Protein AF-A0A8X6KMU9-F1 (afdb_monomer_lite)

Sequence (80 aa):
MKRSAESLNVDDKLMTELFLQRLPSSVQTILAAVSDLTLDKAADIADRIFEVSPSPIETFSVSKEQSIESKLFREIEKLN

Structure (mmCIF, N/CA/C/O backbone):
data_AF-A0A8X6KMU9-F1
#
_entry.id   AF-A0A8X6KMU9-F1
#
loop_
_atom_site.group_PDB
_atom_site.id
_atom_site.type_symbol
_atom_site.label_atom_id
_atom_site.label_alt_id
_atom_site.label_comp_id
_atom_site.label_asym_id
_atom_site.label_entity_id
_atom_site.label_seq_id
_atom_site.pdbx_PDB_ins_code
_atom_site.Cartn_x
_atom_site.Cartn_y
_atom_site.Cartn_z
_atom_site.occupancy
_atom_site.B_iso_or_equiv
_atom_site.auth_seq_id
_atom_site.auth_comp_id
_atom_site.auth_asym_id
_atom_site.auth_atom_id
_atom_site.pdbx_PDB_model_num
ATOM 1 N N . MET A 1 1 ? -27.360 1.511 -17.146 1.00 47.88 1 MET A N 1
ATOM 2 C CA . MET A 1 1 ? -26.118 2.226 -16.778 1.00 47.88 1 MET A CA 1
ATOM 3 C C . MET A 1 1 ? -24.936 1.307 -17.034 1.00 47.88 1 MET A C 1
ATOM 5 O O . MET A 1 1 ? -24.675 0.427 -16.229 1.00 47.88 1 MET A O 1
ATOM 9 N N . LYS A 1 2 ? -24.278 1.450 -18.186 1.00 55.84 2 LYS A N 1
ATOM 10 C CA . LYS A 1 2 ? -23.025 0.755 -18.495 1.00 55.84 2 LYS A CA 1
ATOM 11 C C . LYS A 1 2 ? -21.922 1.777 -18.248 1.00 55.84 2 LYS A C 1
ATOM 13 O O . LYS A 1 2 ? -21.812 2.733 -19.003 1.00 55.84 2 LYS A O 1
ATOM 18 N N . ARG A 1 3 ? -21.221 1.662 -17.120 1.00 63.75 3 ARG A N 1
ATOM 19 C CA . ARG A 1 3 ? -20.022 2.462 -16.861 1.00 63.75 3 ARG A CA 1
ATOM 20 C C . ARG A 1 3 ? -18.928 1.826 -17.699 1.00 63.75 3 ARG A C 1
ATOM 22 O O . ARG A 1 3 ? -18.358 0.821 -17.289 1.00 63.75 3 ARG A O 1
ATOM 29 N N . SER A 1 4 ? -18.751 2.327 -18.915 1.00 56.94 4 SER A N 1
ATOM 30 C CA . SER A 1 4 ? -17.626 1.945 -19.749 1.00 56.94 4 SER A CA 1
ATOM 31 C C . SER A 1 4 ? -16.355 2.281 -18.976 1.00 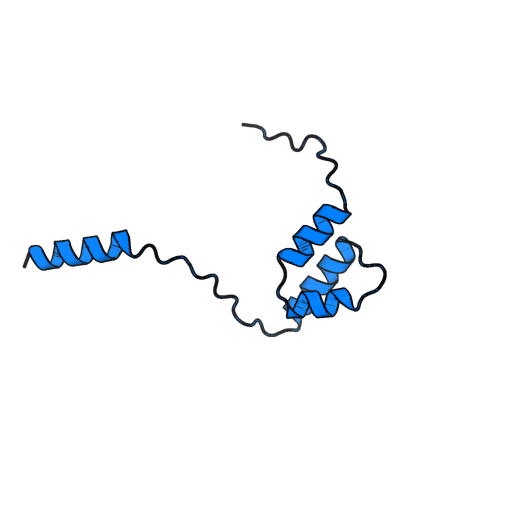56.94 4 SER A C 1
ATOM 33 O O . SER A 1 4 ? -16.006 3.448 -18.827 1.00 56.94 4 SER A O 1
ATOM 35 N N . ALA A 1 5 ? -15.660 1.264 -18.472 1.00 57.69 5 ALA A N 1
ATOM 36 C CA . ALA A 1 5 ? -14.227 1.342 -18.221 1.00 57.69 5 ALA A CA 1
ATOM 37 C C . ALA A 1 5 ? -13.510 1.367 -19.587 1.00 57.69 5 ALA A C 1
ATOM 39 O O . ALA A 1 5 ? -12.712 0.491 -19.906 1.00 57.69 5 ALA A O 1
ATOM 40 N N . GLU A 1 6 ? -13.888 2.321 -20.442 1.00 56.12 6 GLU A N 1
ATOM 41 C CA . GLU A 1 6 ? -13.230 2.612 -21.711 1.00 56.12 6 GLU A CA 1
ATOM 42 C C . GLU A 1 6 ? -11.863 3.185 -21.359 1.00 56.12 6 GLU A C 1
ATOM 44 O O . GLU A 1 6 ? -11.733 4.371 -21.079 1.00 56.12 6 GLU A O 1
ATOM 49 N N . SER A 1 7 ? -10.886 2.279 -21.251 1.00 60.59 7 SER A N 1
ATOM 50 C CA . SER A 1 7 ? -9.444 2.529 -21.203 1.00 60.59 7 SER A CA 1
ATOM 51 C C . SER A 1 7 ? -9.059 3.843 -20.519 1.00 60.59 7 SER A C 1
ATOM 53 O O . SER A 1 7 ? -8.440 4.712 -21.136 1.00 60.59 7 SER A O 1
ATOM 55 N N . LEU A 1 8 ? -9.423 4.004 -19.244 1.00 60.75 8 LEU A N 1
ATOM 56 C CA . LEU A 1 8 ? -8.763 5.006 -18.424 1.00 60.75 8 LEU A CA 1
ATOM 57 C C . LEU A 1 8 ? -7.331 4.492 -18.269 1.00 60.75 8 LEU A C 1
ATOM 59 O O . LEU A 1 8 ? -7.091 3.548 -17.521 1.00 60.75 8 LEU A O 1
ATOM 63 N N . ASN A 1 9 ? -6.417 5.024 -19.079 1.00 67.06 9 ASN A N 1
ATOM 64 C CA . ASN A 1 9 ? -4.991 4.758 -18.964 1.00 67.06 9 ASN A CA 1
ATOM 65 C C . ASN A 1 9 ? -4.538 5.463 -17.681 1.00 67.06 9 ASN A C 1
ATOM 67 O O . ASN A 1 9 ? -4.162 6.633 -17.694 1.00 67.06 9 ASN A O 1
ATOM 71 N N . VAL A 1 10 ? -4.791 4.810 -16.546 1.00 73.69 10 VAL A N 1
ATOM 72 C CA . VAL A 1 10 ? -4.395 5.314 -15.239 1.00 73.69 10 VAL A CA 1
ATOM 73 C C . VAL A 1 10 ? -2.895 5.119 -15.152 1.00 73.69 10 VAL A C 1
ATOM 75 O O . VAL A 1 10 ? -2.428 3.997 -15.312 1.00 73.69 10 VAL A O 1
ATOM 78 N N . ASP A 1 11 ? -2.163 6.201 -14.901 1.00 86.25 11 ASP A N 1
ATOM 79 C CA . ASP A 1 11 ? -0.721 6.130 -14.693 1.00 86.25 11 ASP A CA 1
ATOM 80 C C . ASP A 1 11 ? -0.384 5.075 -13.628 1.00 86.25 11 ASP A C 1
ATOM 82 O O . ASP A 1 11 ? -0.869 5.144 -12.494 1.00 86.25 11 ASP A O 1
ATOM 86 N N . ASP A 1 12 ? 0.507 4.140 -13.960 1.00 84.12 12 ASP A N 1
ATOM 87 C CA . ASP A 1 12 ? 0.956 3.082 -13.043 1.00 84.12 12 ASP A CA 1
ATOM 88 C C . ASP A 1 12 ? 1.536 3.662 -11.747 1.00 84.12 12 ASP A C 1
ATOM 90 O O . ASP A 1 12 ? 1.362 3.116 -10.652 1.00 84.12 12 ASP A O 1
ATOM 94 N N . LYS A 1 13 ? 2.173 4.835 -11.852 1.00 86.25 13 LYS A N 1
ATOM 95 C CA . LYS A 1 13 ? 2.657 5.584 -10.693 1.00 86.25 13 LYS A CA 1
ATOM 96 C C . LYS A 1 13 ? 1.508 6.011 -9.781 1.00 86.25 13 LYS A C 1
ATOM 98 O O . LYS A 1 13 ? 1.624 5.867 -8.570 1.00 86.25 13 LYS A O 1
ATOM 103 N N . LEU A 1 14 ? 0.406 6.516 -10.338 1.00 88.81 14 LEU A N 1
ATOM 104 C CA . LEU A 1 14 ? -0.761 6.916 -9.551 1.00 88.81 14 LEU A CA 1
ATOM 105 C C . LEU A 1 14 ? -1.392 5.706 -8.854 1.00 88.81 14 LEU A C 1
ATOM 107 O O . LEU A 1 14 ? -1.726 5.794 -7.675 1.00 88.81 14 LEU A O 1
ATOM 111 N N . MET A 1 15 ? -1.511 4.572 -9.548 1.00 89.25 15 MET A N 1
ATOM 112 C CA . MET A 1 15 ? -2.036 3.338 -8.953 1.00 89.25 15 MET A CA 1
ATOM 113 C C . MET A 1 15 ? -1.163 2.845 -7.801 1.00 89.25 15 MET A C 1
ATOM 115 O O . MET A 1 15 ? -1.683 2.463 -6.755 1.00 89.25 15 MET A O 1
ATOM 119 N N . THR A 1 16 ? 0.157 2.915 -7.965 1.00 88.19 16 THR A N 1
ATOM 120 C CA . THR A 1 16 ? 1.115 2.535 -6.920 1.00 88.19 16 THR A CA 1
ATOM 121 C C . THR A 1 16 ? 1.007 3.453 -5.704 1.00 88.19 16 THR A C 1
ATOM 123 O O . THR A 1 16 ? 0.920 2.966 -4.581 1.00 88.19 16 THR A O 1
ATOM 126 N N . GLU A 1 17 ? 0.926 4.771 -5.901 1.00 89.56 17 GLU A N 1
ATOM 127 C CA . GLU A 1 17 ? 0.750 5.731 -4.800 1.00 89.56 17 GLU A CA 1
ATOM 128 C C . GLU A 1 17 ? -0.565 5.497 -4.042 1.00 89.56 17 GLU A C 1
ATOM 130 O O . GLU A 1 17 ? -0.570 5.447 -2.813 1.00 89.56 17 GLU A O 1
ATOM 135 N N . LEU A 1 18 ? -1.678 5.295 -4.757 1.00 90.81 18 LEU A N 1
ATOM 136 C CA . LEU A 1 18 ? -2.977 5.002 -4.140 1.00 90.81 18 LEU A CA 1
ATOM 137 C C . LEU A 1 18 ? -2.963 3.678 -3.372 1.00 90.81 18 LEU A C 1
ATOM 139 O O . LEU A 1 18 ? -3.544 3.587 -2.288 1.00 90.81 18 LEU A O 1
ATOM 143 N N . PHE A 1 19 ? -2.292 2.666 -3.921 1.00 91.06 19 PHE A N 1
ATOM 144 C CA . PHE A 1 19 ? -2.108 1.378 -3.268 1.00 91.06 19 PHE A CA 1
ATOM 145 C C . PHE A 1 19 ? -1.329 1.534 -1.957 1.00 91.06 19 PHE A C 1
ATOM 147 O O . PHE A 1 19 ? -1.816 1.123 -0.904 1.00 91.06 19 PHE A O 1
ATOM 154 N N . LEU A 1 20 ? -0.179 2.215 -1.989 1.00 90.00 20 LEU A N 1
ATOM 155 C CA . LEU A 1 20 ? 0.629 2.482 -0.797 1.00 90.00 20 LEU A CA 1
ATOM 156 C C . LEU A 1 20 ? -0.143 3.298 0.246 1.00 90.00 20 LEU A C 1
ATOM 158 O O . LEU A 1 20 ? -0.107 2.955 1.425 1.00 90.00 20 LEU A O 1
ATOM 162 N N . GLN A 1 21 ? -0.902 4.316 -0.172 1.00 89.38 21 GLN A N 1
ATOM 163 C CA . GLN A 1 21 ? -1.692 5.158 0.732 1.00 89.38 21 GLN A CA 1
ATOM 164 C C . GLN A 1 21 ? -2.786 4.372 1.476 1.00 89.38 21 GLN A C 1
ATOM 166 O O . GLN A 1 21 ? -3.175 4.756 2.581 1.00 89.38 21 GLN A O 1
ATOM 171 N N . ARG A 1 22 ? -3.305 3.286 0.888 1.00 86.94 22 ARG A N 1
ATOM 172 C CA . ARG A 1 22 ? -4.336 2.447 1.519 1.00 86.94 22 ARG A CA 1
ATOM 173 C C . ARG A 1 22 ? -3.764 1.453 2.532 1.00 86.94 22 ARG A C 1
ATOM 175 O O . ARG A 1 22 ? -4.527 0.952 3.354 1.00 86.94 22 ARG A O 1
ATOM 182 N N . LEU A 1 23 ? -2.465 1.169 2.478 1.00 88.94 23 LEU A N 1
ATOM 183 C CA . LEU A 1 23 ? -1.819 0.191 3.347 1.00 88.94 23 LEU A CA 1
ATOM 184 C C . LEU A 1 23 ? -1.467 0.772 4.728 1.00 88.94 23 LEU A C 1
ATOM 186 O O . LEU A 1 23 ? -1.198 1.969 4.841 1.00 88.94 23 LEU A O 1
ATOM 190 N N . PRO A 1 24 ? -1.391 -0.064 5.778 1.00 88.12 24 PRO A N 1
ATOM 191 C CA . PRO A 1 24 ? -0.902 0.358 7.087 1.00 88.12 24 PRO A CA 1
ATOM 192 C C . PRO A 1 24 ? 0.558 0.837 7.031 1.00 88.12 24 PRO A C 1
ATOM 194 O O . PRO A 1 24 ? 1.364 0.333 6.246 1.00 88.12 24 PRO A O 1
ATOM 197 N N . SER A 1 25 ? 0.938 1.752 7.930 1.00 87.88 25 SER A N 1
ATOM 198 C CA . SER A 1 25 ? 2.300 2.324 7.998 1.00 87.88 25 SER A CA 1
ATOM 199 C C . SER A 1 25 ? 3.408 1.263 8.141 1.00 87.88 25 SER A C 1
ATOM 201 O O . SER A 1 25 ? 4.485 1.395 7.555 1.00 87.88 25 SER A O 1
ATOM 203 N N . SER A 1 26 ? 3.135 0.164 8.854 1.00 87.62 26 SER A N 1
ATOM 204 C CA . SER A 1 26 ? 4.060 -0.970 8.982 1.00 87.62 26 SER A CA 1
ATOM 205 C C . SER A 1 26 ? 4.363 -1.626 7.633 1.00 87.62 26 SER A C 1
ATOM 207 O O . SER A 1 26 ? 5.525 -1.872 7.320 1.00 87.62 26 SER A O 1
ATOM 209 N N . VAL A 1 27 ? 3.336 -1.851 6.811 1.00 89.12 27 VAL A N 1
ATOM 210 C CA . VAL A 1 27 ? 3.464 -2.434 5.469 1.00 89.12 27 VAL A CA 1
ATOM 211 C C . VAL A 1 27 ? 4.157 -1.451 4.525 1.00 89.12 27 VAL A C 1
ATOM 213 O O . VAL A 1 27 ? 5.081 -1.842 3.815 1.00 89.12 27 VAL A O 1
ATOM 216 N N . GLN A 1 28 ? 3.792 -0.163 4.567 1.00 90.38 28 GLN A N 1
ATOM 217 C CA . GLN A 1 28 ? 4.444 0.883 3.765 1.00 90.38 28 GLN A CA 1
ATOM 218 C C . GLN A 1 28 ? 5.948 0.977 4.050 1.00 90.38 28 GLN A C 1
ATOM 220 O O . GLN A 1 28 ? 6.745 1.075 3.123 1.00 90.38 28 GLN A O 1
ATOM 225 N N . THR A 1 29 ? 6.344 0.902 5.324 1.00 89.25 29 THR A N 1
ATOM 226 C CA . THR A 1 29 ? 7.758 0.952 5.733 1.00 89.25 29 THR A CA 1
ATOM 227 C C . THR A 1 29 ? 8.551 -0.219 5.153 1.00 89.25 29 THR A C 1
ATOM 229 O O . THR A 1 29 ? 9.681 -0.037 4.703 1.00 89.25 29 THR A O 1
ATOM 232 N N . ILE A 1 30 ? 7.958 -1.416 5.127 1.00 90.44 30 ILE A N 1
ATOM 233 C CA . ILE A 1 30 ? 8.588 -2.606 4.542 1.00 90.44 30 ILE A CA 1
ATOM 234 C C . ILE A 1 30 ? 8.697 -2.458 3.022 1.00 90.44 30 ILE A C 1
ATOM 236 O O . ILE A 1 30 ? 9.766 -2.687 2.462 1.00 90.44 30 ILE A O 1
ATOM 240 N N . LEU A 1 31 ? 7.619 -2.033 2.358 1.00 90.19 31 LEU A N 1
ATOM 241 C CA . LEU A 1 31 ? 7.599 -1.817 0.909 1.00 90.19 31 LEU A CA 1
ATOM 242 C C . LEU A 1 31 ? 8.587 -0.727 0.467 1.00 90.19 31 LEU A C 1
ATOM 244 O O . LEU A 1 31 ? 9.219 -0.875 -0.572 1.00 90.19 31 LEU A O 1
ATOM 248 N N . ALA A 1 32 ? 8.787 0.323 1.269 1.00 87.94 32 ALA A N 1
ATOM 249 C CA . ALA A 1 32 ? 9.748 1.391 0.988 1.00 87.94 32 ALA A CA 1
ATOM 250 C C . ALA A 1 32 ? 11.214 0.918 0.991 1.00 87.94 32 ALA A C 1
ATOM 252 O O . ALA A 1 32 ? 12.066 1.558 0.378 1.00 87.94 32 ALA A O 1
ATOM 253 N N . ALA A 1 33 ? 11.519 -0.195 1.665 1.00 89.06 33 ALA A N 1
ATOM 254 C CA . ALA A 1 33 ? 12.851 -0.797 1.652 1.00 89.06 33 ALA A CA 1
ATOM 255 C C . ALA A 1 33 ? 13.123 -1.638 0.388 1.00 89.06 33 ALA A C 1
ATOM 257 O O . ALA A 1 33 ? 14.254 -2.080 0.179 1.00 89.06 33 ALA A O 1
ATOM 258 N N . VAL A 1 34 ? 12.107 -1.885 -0.446 1.00 87.75 34 VAL A N 1
ATOM 259 C CA . VAL A 1 34 ? 12.218 -2.691 -1.665 1.00 87.75 34 VAL A CA 1
ATOM 260 C C . VAL A 1 34 ? 12.546 -1.788 -2.855 1.00 87.75 34 VAL A C 1
ATOM 262 O O . VAL A 1 34 ? 11.753 -0.934 -3.242 1.00 87.75 34 VAL A O 1
ATOM 265 N N . SER A 1 35 ? 13.712 -1.998 -3.466 1.00 82.06 35 SER A N 1
ATOM 266 C CA . SER A 1 35 ? 14.094 -1.336 -4.720 1.00 82.06 35 SER A CA 1
ATOM 267 C C . SER A 1 35 ? 13.262 -1.850 -5.904 1.00 82.06 35 SER A C 1
ATOM 269 O O . SER A 1 35 ? 12.916 -3.031 -5.950 1.00 82.06 35 SER A O 1
ATOM 271 N N . ASP A 1 36 ? 12.985 -0.983 -6.884 1.00 84.94 36 ASP A N 1
ATOM 272 C CA . ASP A 1 36 ? 12.221 -1.302 -8.105 1.00 84.94 36 ASP A CA 1
ATOM 273 C C . ASP A 1 36 ? 10.831 -1.903 -7.828 1.00 84.94 36 ASP A C 1
ATOM 275 O O . ASP A 1 36 ? 10.441 -2.955 -8.357 1.00 84.94 36 ASP A O 1
ATOM 279 N N . LEU A 1 37 ? 10.081 -1.219 -6.962 1.00 85.56 37 LEU A N 1
ATOM 280 C CA . LEU A 1 37 ? 8.731 -1.600 -6.580 1.00 85.56 37 LEU A CA 1
ATOM 281 C C . LEU A 1 37 ? 7.736 -1.303 -7.714 1.00 85.56 37 LEU A C 1
ATOM 283 O O . LEU A 1 37 ? 7.391 -0.151 -7.972 1.00 85.56 37 LEU A O 1
ATOM 287 N N . THR A 1 38 ? 7.263 -2.355 -8.381 1.00 90.25 38 THR A N 1
ATOM 288 C CA . THR A 1 38 ? 6.108 -2.295 -9.289 1.00 90.25 38 THR A CA 1
ATOM 289 C C . THR A 1 38 ? 4.820 -2.578 -8.520 1.00 90.25 38 THR A C 1
ATOM 291 O O . THR A 1 38 ? 4.859 -3.201 -7.457 1.00 90.25 38 THR A O 1
ATOM 294 N N . LEU A 1 39 ? 3.674 -2.163 -9.065 1.00 89.12 39 LEU A N 1
ATOM 295 C CA . LEU A 1 39 ? 2.370 -2.374 -8.431 1.00 89.12 39 LEU A CA 1
ATOM 296 C C . LEU A 1 39 ? 2.097 -3.855 -8.125 1.00 89.12 39 LEU A C 1
ATOM 298 O O . LEU A 1 39 ? 1.735 -4.178 -6.997 1.00 89.12 39 LEU A O 1
ATOM 302 N N . ASP A 1 40 ? 2.338 -4.756 -9.083 1.00 91.00 40 ASP A N 1
ATOM 303 C CA . ASP A 1 40 ? 2.131 -6.199 -8.891 1.00 91.00 40 ASP A CA 1
ATOM 304 C C . ASP A 1 40 ? 2.992 -6.759 -7.751 1.00 91.00 40 ASP A C 1
ATOM 306 O O . ASP A 1 40 ? 2.509 -7.491 -6.892 1.00 91.00 40 ASP A O 1
ATOM 310 N N . LYS A 1 41 ? 4.268 -6.356 -7.685 1.00 91.50 41 LYS A N 1
ATOM 311 C CA . LYS A 1 41 ? 5.170 -6.784 -6.607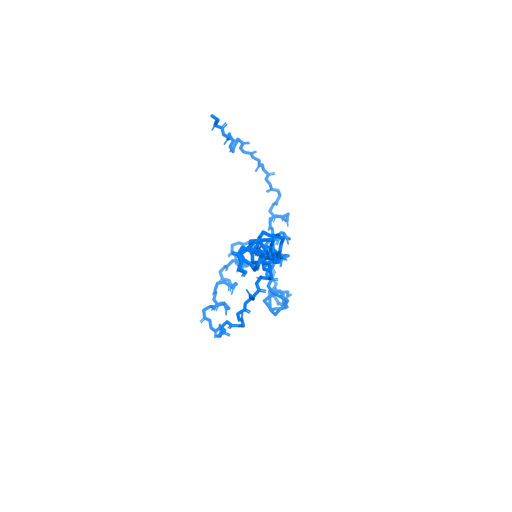 1.00 91.50 41 LYS A CA 1
ATOM 312 C C . LYS A 1 41 ? 4.749 -6.213 -5.259 1.00 91.50 41 LYS A C 1
ATOM 314 O O . LYS A 1 41 ? 4.882 -6.893 -4.245 1.00 91.50 41 LYS A O 1
ATOM 319 N N . ALA A 1 42 ? 4.276 -4.969 -5.235 1.00 90.75 42 ALA A N 1
ATOM 320 C CA . ALA A 1 42 ? 3.769 -4.347 -4.020 1.00 90.75 42 ALA A CA 1
ATOM 321 C C . ALA A 1 42 ? 2.544 -5.098 -3.487 1.00 90.75 42 ALA A C 1
ATOM 323 O O . ALA A 1 42 ? 2.468 -5.331 -2.282 1.00 90.75 42 ALA A O 1
ATOM 324 N N . ALA A 1 43 ? 1.640 -5.518 -4.378 1.00 91.50 43 ALA A N 1
ATOM 325 C CA . ALA A 1 43 ? 0.482 -6.339 -4.040 1.00 91.50 43 ALA A CA 1
ATOM 326 C C . ALA A 1 43 ? 0.898 -7.698 -3.463 1.00 91.50 43 ALA A C 1
ATOM 328 O O . ALA A 1 43 ? 0.535 -8.007 -2.330 1.00 91.50 43 ALA A O 1
ATOM 329 N N . ASP A 1 44 ? 1.761 -8.440 -4.163 1.00 93.31 44 ASP A N 1
ATOM 330 C CA . ASP A 1 44 ? 2.250 -9.748 -3.705 1.00 93.31 44 ASP A CA 1
ATOM 331 C C . ASP A 1 44 ? 2.932 -9.678 -2.328 1.00 93.31 44 ASP A C 1
ATOM 333 O O . ASP A 1 44 ? 2.756 -10.553 -1.476 1.00 93.31 44 ASP A O 1
ATOM 337 N N . ILE A 1 45 ? 3.761 -8.653 -2.100 1.00 92.25 45 ILE A N 1
ATOM 338 C CA . ILE A 1 45 ? 4.468 -8.477 -0.826 1.00 92.25 45 ILE A CA 1
ATOM 339 C C . ILE A 1 45 ? 3.487 -8.081 0.278 1.00 92.25 45 ILE A C 1
ATOM 341 O O . ILE A 1 45 ? 3.591 -8.611 1.384 1.00 92.25 45 ILE A O 1
ATOM 345 N N . ALA A 1 46 ? 2.540 -7.183 -0.002 1.00 90.31 46 ALA A N 1
ATOM 346 C CA . ALA A 1 46 ? 1.517 -6.795 0.962 1.00 90.31 46 ALA A CA 1
ATOM 347 C C . ALA A 1 46 ? 0.675 -8.004 1.392 1.00 90.31 46 ALA A C 1
ATOM 349 O O . ALA A 1 46 ? 0.531 -8.229 2.593 1.00 90.31 46 ALA A O 1
ATOM 350 N N . ASP A 1 47 ? 0.209 -8.819 0.443 1.00 91.50 47 ASP A N 1
ATOM 351 C CA . ASP A 1 47 ? -0.577 -10.028 0.718 1.00 91.50 47 ASP A CA 1
ATOM 352 C C . ASP A 1 47 ? 0.196 -10.999 1.614 1.00 91.50 47 ASP A C 1
ATOM 354 O O . ASP A 1 47 ? -0.304 -11.427 2.655 1.00 91.50 47 ASP A O 1
ATOM 358 N N . ARG A 1 48 ? 1.472 -11.255 1.305 1.00 91.75 48 ARG A N 1
ATOM 359 C CA . ARG A 1 48 ? 2.333 -12.090 2.158 1.00 91.75 48 ARG A CA 1
ATOM 360 C C . ARG A 1 48 ? 2.536 -11.506 3.548 1.00 91.75 48 ARG A C 1
ATOM 362 O O . ARG A 1 48 ? 2.590 -12.260 4.515 1.00 91.75 48 ARG A O 1
ATOM 369 N N . ILE A 1 49 ? 2.662 -10.183 3.676 1.00 89.62 49 ILE A N 1
ATOM 370 C CA . ILE A 1 49 ? 2.755 -9.530 4.988 1.00 89.62 49 ILE A CA 1
ATOM 371 C C . ILE A 1 49 ? 1.463 -9.762 5.778 1.00 89.62 49 ILE A C 1
ATOM 373 O O . ILE A 1 49 ? 1.538 -10.077 6.966 1.00 89.62 49 ILE A O 1
ATOM 377 N N . PHE A 1 50 ? 0.293 -9.666 5.146 1.00 85.94 50 PHE A N 1
ATOM 378 C CA . PHE A 1 50 ? -0.990 -9.954 5.796 1.00 85.94 50 PHE A CA 1
ATOM 379 C C . PHE A 1 50 ? -1.158 -11.430 6.176 1.00 85.94 50 PHE A C 1
ATOM 381 O O . PHE A 1 50 ? -1.787 -11.718 7.190 1.00 85.94 50 PHE A O 1
ATOM 388 N N . GLU A 1 51 ? -0.571 -12.361 5.424 1.00 88.12 51 GLU A N 1
ATOM 389 C CA . GLU A 1 51 ? -0.566 -13.788 5.772 1.00 88.12 51 GLU A CA 1
ATOM 390 C C . GLU A 1 51 ? 0.316 -14.101 6.992 1.00 88.12 51 GLU A C 1
ATOM 392 O O . GLU A 1 51 ? -0.052 -14.930 7.826 1.00 88.12 51 GLU A O 1
ATOM 397 N N . VAL A 1 52 ? 1.488 -13.463 7.105 1.00 84.06 52 VAL A N 1
ATOM 398 C CA . VAL A 1 52 ? 2.466 -13.765 8.172 1.00 84.06 52 VAL A CA 1
ATOM 399 C C . VAL A 1 52 ? 2.286 -12.917 9.425 1.00 84.06 52 VAL A C 1
ATOM 401 O O . VAL A 1 52 ? 2.717 -13.322 10.507 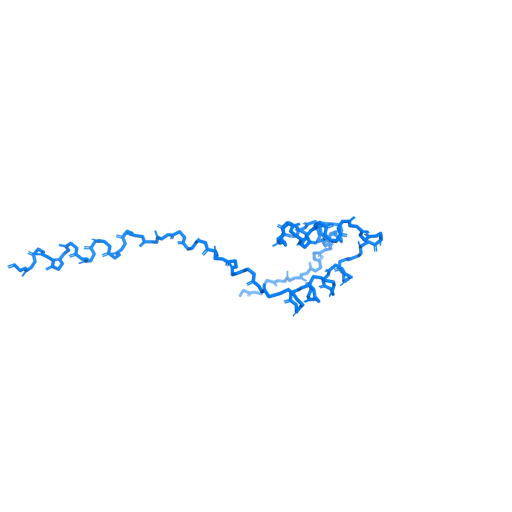1.00 84.06 52 VAL A O 1
ATOM 404 N N . SER A 1 53 ? 1.690 -11.730 9.302 1.00 75.81 53 SER A N 1
ATOM 405 C CA . SER A 1 53 ? 1.424 -10.871 10.449 1.00 75.81 53 SER A CA 1
ATOM 406 C C . SER A 1 53 ? 0.064 -11.229 11.056 1.00 75.81 53 SER A C 1
ATOM 408 O O . SER A 1 53 ? -0.957 -11.120 10.380 1.00 75.81 53 SER A O 1
ATOM 410 N N . PRO A 1 54 ? -0.002 -11.655 12.334 1.00 66.75 54 PRO A N 1
ATOM 411 C CA . PRO A 1 54 ? -1.282 -11.771 13.016 1.00 66.75 54 PRO A CA 1
ATOM 412 C C . PRO A 1 54 ? -1.897 -10.373 13.058 1.00 66.75 54 PRO A C 1
ATOM 414 O O . PRO A 1 54 ? -1.345 -9.465 13.681 1.00 66.75 54 PRO A O 1
ATOM 417 N N . SER A 1 55 ? -2.996 -10.190 12.331 1.00 60.59 55 SER A N 1
ATOM 418 C CA . SER A 1 55 ? -3.603 -8.887 12.079 1.00 60.59 55 SER A CA 1
ATOM 419 C C . SER A 1 55 ? -3.807 -8.101 13.381 1.00 60.59 55 SER A C 1
ATOM 421 O O . SER A 1 55 ? -4.578 -8.550 14.239 1.00 60.59 55 SER A O 1
ATOM 423 N N . PRO A 1 56 ? -3.224 -6.898 13.536 1.00 57.34 56 PRO A N 1
ATOM 424 C CA . PRO A 1 56 ? -3.867 -5.880 14.342 1.00 57.34 56 PRO A CA 1
ATOM 425 C C . PRO A 1 56 ? -5.220 -5.639 13.676 1.00 57.34 56 PRO A C 1
ATOM 427 O O . PRO A 1 56 ? -5.276 -5.305 12.496 1.00 57.34 56 PRO A O 1
ATOM 430 N N . ILE A 1 57 ? -6.312 -5.901 14.388 1.00 57.25 57 ILE A N 1
ATOM 431 C CA . ILE A 1 57 ? -7.662 -5.643 13.890 1.00 57.25 57 ILE A CA 1
ATOM 432 C C . ILE A 1 57 ? -7.710 -4.156 13.513 1.00 57.25 57 ILE A C 1
ATOM 434 O O . ILE A 1 57 ? -7.727 -3.303 14.401 1.00 57.25 57 ILE A O 1
ATOM 438 N N . GLU A 1 58 ? -7.696 -3.827 12.219 1.00 58.50 58 GLU A N 1
ATOM 439 C CA . GLU A 1 58 ? -7.975 -2.468 11.762 1.00 58.50 58 GLU A CA 1
ATOM 440 C C . GLU A 1 58 ? -9.457 -2.200 12.020 1.00 58.50 58 GLU A C 1
ATOM 442 O O . GLU A 1 58 ? -10.335 -2.458 11.195 1.00 58.50 58 GLU A O 1
ATOM 447 N N . THR A 1 59 ? -9.762 -1.738 13.231 1.00 52.47 59 THR A N 1
ATOM 448 C CA . THR A 1 59 ? -11.091 -1.259 13.582 1.00 52.47 59 THR A CA 1
ATOM 449 C C . THR A 1 59 ? -11.313 0.040 12.822 1.00 52.47 59 THR A C 1
ATOM 451 O O . THR A 1 59 ? -10.946 1.117 13.294 1.00 52.47 59 THR A O 1
ATOM 454 N N . PHE A 1 60 ? -11.900 -0.037 11.630 1.00 54.66 60 PHE A N 1
ATOM 455 C CA . PHE A 1 60 ? -12.494 1.145 11.024 1.00 54.66 60 PHE A CA 1
ATOM 456 C C . PHE A 1 60 ? -13.553 1.643 12.003 1.00 54.66 60 PHE A C 1
ATOM 458 O O . PHE A 1 60 ? -14.500 0.919 12.322 1.00 54.66 60 PHE A O 1
ATOM 465 N N . SER A 1 61 ? -13.373 2.852 12.538 1.00 50.59 61 SER A N 1
ATOM 466 C CA . SER A 1 61 ? -14.430 3.484 13.307 1.00 50.59 61 SER A CA 1
ATOM 467 C C . SER A 1 61 ? -15.597 3.693 12.350 1.00 50.59 61 SER A C 1
ATOM 469 O O . SER A 1 61 ? -15.585 4.565 11.483 1.00 50.59 61 SER A O 1
ATOM 471 N N . VAL A 1 62 ? -16.623 2.854 12.476 1.00 52.72 62 VAL A N 1
ATOM 472 C CA . VAL A 1 62 ? -17.938 3.213 11.966 1.00 52.72 62 VAL A CA 1
ATOM 473 C C . VAL A 1 62 ? -18.296 4.444 12.775 1.00 52.72 62 VAL A C 1
ATOM 475 O O . VAL A 1 62 ? -18.536 4.332 13.979 1.00 52.72 62 VAL A O 1
ATOM 478 N N . SER A 1 63 ? -18.198 5.625 12.157 1.00 57.50 63 SER A N 1
ATOM 479 C CA . SER A 1 63 ? -18.710 6.867 12.721 1.00 57.50 63 SER A CA 1
ATOM 480 C C . SER A 1 63 ? -20.108 6.556 13.206 1.00 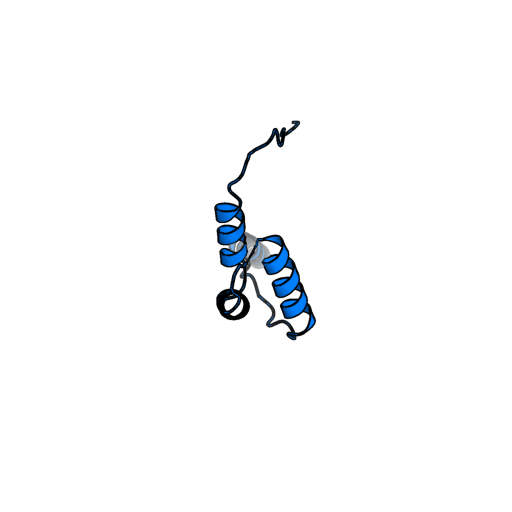57.50 63 SER A C 1
ATOM 482 O O . SER A 1 63 ? -21.011 6.302 12.414 1.00 57.50 63 SER A O 1
ATOM 484 N N . LYS A 1 64 ? -20.223 6.418 14.523 1.00 53.72 64 LYS A N 1
ATOM 485 C CA . LYS A 1 64 ? -21.372 5.820 15.169 1.00 53.72 64 LYS A CA 1
ATOM 486 C C . LYS A 1 64 ? -22.562 6.673 14.753 1.00 53.72 64 LYS A C 1
ATOM 488 O O . LYS A 1 64 ? -22.615 7.854 15.092 1.00 53.72 64 LYS A O 1
ATOM 493 N N . GLU A 1 65 ? -23.495 6.097 14.002 1.00 55.47 65 GLU A N 1
ATOM 494 C CA . GLU A 1 65 ? -24.795 6.693 13.695 1.00 55.47 65 GLU A CA 1
ATOM 495 C C . GLU A 1 65 ? -25.623 6.737 14.995 1.00 55.47 65 GLU A C 1
ATOM 497 O O . GLU A 1 65 ? -26.711 6.187 15.109 1.00 55.47 65 GLU A O 1
ATOM 502 N N . GLN A 1 66 ? -25.104 7.414 16.027 1.00 55.44 66 GLN A N 1
ATOM 503 C CA . GLN A 1 66 ? -25.708 7.569 17.352 1.00 55.44 66 GLN A CA 1
ATOM 504 C C . GLN A 1 66 ? -27.031 8.326 17.292 1.00 55.44 66 GLN A C 1
ATOM 506 O O . GLN A 1 66 ? -27.709 8.437 18.307 1.00 55.44 66 GLN A O 1
ATOM 511 N N . SER A 1 67 ? -27.402 8.883 16.139 1.00 60.25 67 SER A N 1
ATOM 512 C CA . SER A 1 67 ? -28.582 9.730 16.019 1.00 60.25 67 SER A CA 1
ATOM 513 C C . SER A 1 67 ? -29.888 8.935 16.002 1.00 60.25 67 SER A C 1
ATOM 515 O O . SER A 1 67 ? -30.891 9.438 16.500 1.00 60.25 67 SER A O 1
ATOM 517 N N . ILE A 1 68 ? -29.900 7.711 15.461 1.00 65.12 68 ILE A N 1
ATOM 518 C CA . ILE A 1 68 ? -31.155 6.970 15.254 1.00 65.12 68 ILE A CA 1
ATOM 519 C C . ILE A 1 68 ? -31.492 6.111 16.477 1.00 65.12 68 ILE A C 1
ATOM 521 O O . ILE A 1 68 ? -32.599 6.211 17.003 1.00 65.12 68 ILE A O 1
ATOM 525 N N . GLU A 1 69 ? -30.520 5.354 16.999 1.00 67.94 69 GLU A N 1
ATOM 526 C CA . GLU A 1 69 ? -30.716 4.541 18.209 1.00 67.94 69 GLU A CA 1
ATOM 527 C C . GLU A 1 69 ? -31.074 5.403 19.423 1.00 67.94 69 GLU A C 1
ATOM 529 O O . GLU A 1 69 ? -32.040 5.113 20.125 1.00 67.94 69 GLU A O 1
ATOM 534 N N . SER A 1 70 ? -30.359 6.511 19.654 1.00 69.56 70 SER A N 1
ATOM 535 C CA . SER A 1 70 ? -30.622 7.362 20.825 1.00 69.56 70 SER A CA 1
ATOM 536 C C . SER A 1 70 ? -31.995 8.041 20.791 1.00 69.56 70 SER A C 1
ATOM 538 O O . SER A 1 70 ? -32.572 8.296 21.848 1.00 69.56 70 SER A O 1
ATOM 540 N N . LYS A 1 71 ? -32.541 8.312 19.598 1.00 76.06 71 LYS A N 1
ATOM 541 C CA . LYS A 1 71 ? -33.914 8.810 19.442 1.00 76.06 71 LYS A CA 1
ATOM 542 C C . LYS A 1 71 ? -34.937 7.724 19.748 1.00 76.06 71 LYS A C 1
ATOM 544 O O . LYS A 1 71 ? -35.890 7.995 20.469 1.00 76.06 71 LYS A O 1
ATOM 549 N N . LEU A 1 72 ? -34.717 6.505 19.256 1.00 81.88 72 LEU A N 1
ATOM 550 C CA . LEU A 1 72 ? -35.622 5.380 19.490 1.00 81.88 72 LEU A CA 1
ATOM 551 C C . LEU A 1 72 ? -35.733 5.037 20.984 1.00 81.88 72 LEU A C 1
ATOM 553 O O . LEU A 1 72 ? -36.840 4.887 21.493 1.00 81.88 72 LEU A O 1
ATOM 557 N N . PHE A 1 73 ? -34.607 4.988 21.704 1.00 79.44 73 PHE A N 1
ATOM 558 C CA . PHE A 1 73 ? -34.609 4.709 23.146 1.00 79.44 73 PHE A CA 1
ATOM 559 C C . PHE A 1 73 ? -35.333 5.787 23.967 1.00 79.44 73 PHE A C 1
ATOM 561 O O . PHE A 1 73 ? -36.044 5.450 24.910 1.00 79.44 73 PHE A O 1
ATOM 568 N N . ARG A 1 74 ? -35.215 7.067 23.586 1.00 80.12 74 ARG A N 1
ATOM 569 C CA . ARG A 1 74 ? -35.949 8.164 24.245 1.00 80.12 74 ARG A CA 1
ATOM 570 C C . ARG A 1 74 ? -37.456 8.082 24.025 1.00 80.12 74 ARG A C 1
ATOM 572 O O . ARG A 1 74 ? -38.209 8.434 24.926 1.00 80.12 74 ARG A O 1
ATOM 579 N N . GLU A 1 75 ? -37.900 7.650 22.847 1.00 84.50 75 GLU A N 1
ATOM 580 C CA . GLU A 1 75 ? -39.334 7.550 22.552 1.00 84.50 75 GLU A CA 1
ATOM 581 C C . GLU A 1 75 ? -39.991 6.407 23.342 1.00 84.50 75 GLU A C 1
ATOM 583 O O . GLU A 1 75 ? -41.099 6.569 23.843 1.00 84.50 75 GLU A O 1
ATOM 588 N N . ILE A 1 76 ? -39.282 5.285 23.525 1.00 83.25 76 ILE A N 1
ATOM 589 C CA . ILE A 1 76 ? -39.751 4.137 24.321 1.00 83.25 76 ILE A CA 1
ATOM 590 C C . ILE A 1 76 ? -39.882 4.503 25.807 1.00 83.25 76 ILE A C 1
ATOM 592 O O . ILE A 1 76 ? -40.861 4.124 26.443 1.00 83.25 76 ILE A O 1
ATOM 596 N N . GLU A 1 77 ? -38.935 5.268 26.359 1.00 82.62 77 GLU A N 1
ATO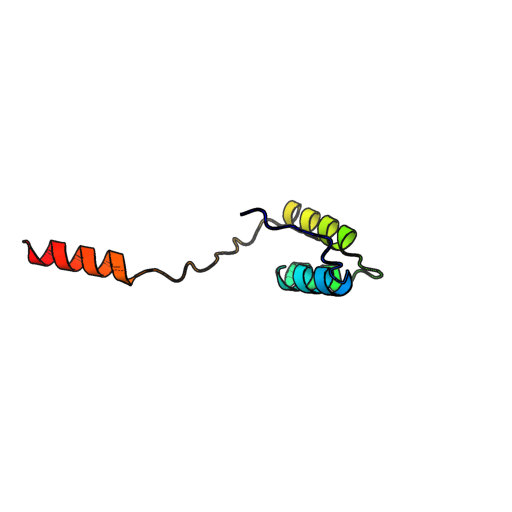M 597 C CA . GLU A 1 77 ? -38.985 5.731 27.756 1.00 82.62 77 GLU A CA 1
ATOM 598 C C . GLU A 1 77 ? -40.175 6.668 28.018 1.00 82.62 77 GLU A C 1
ATOM 600 O O . GLU A 1 77 ? -40.735 6.677 29.107 1.00 82.62 77 GLU A O 1
ATOM 605 N N . LYS A 1 78 ? -40.603 7.421 27.002 1.00 83.31 78 LYS A N 1
ATOM 606 C CA . LYS A 1 78 ? -41.709 8.383 27.091 1.00 83.31 78 LYS A CA 1
ATOM 607 C C . LYS A 1 78 ? -43.103 7.735 27.078 1.00 83.31 78 LYS A C 1
ATOM 609 O O . LYS A 1 78 ? -44.094 8.428 27.294 1.00 83.31 78 LYS A O 1
ATOM 614 N N . LEU A 1 79 ? -43.174 6.441 26.762 1.00 81.12 79 LEU A N 1
ATOM 615 C CA . LEU A 1 79 ? -44.400 5.642 26.655 1.00 81.12 79 LEU A CA 1
ATOM 616 C C . LEU A 1 79 ? -44.701 4.811 27.918 1.00 81.12 79 LEU A C 1
ATOM 618 O O . LEU A 1 79 ? -45.713 4.109 27.934 1.00 81.12 79 LEU A O 1
ATOM 622 N N . ASN A 1 80 ? -43.848 4.884 28.945 1.00 65.31 80 ASN A N 1
ATOM 623 C CA . A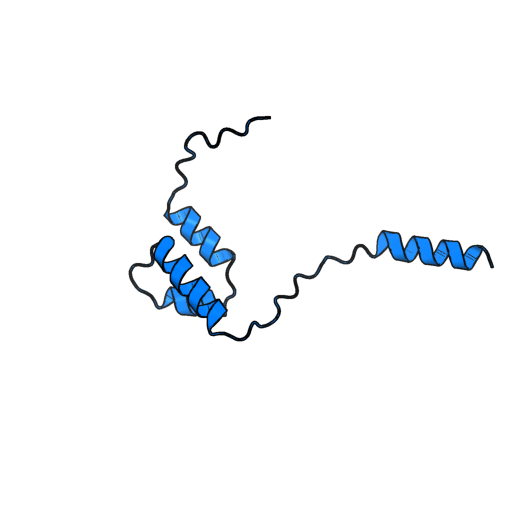SN A 1 80 ? -44.013 4.230 30.249 1.00 65.31 80 ASN A CA 1
ATOM 624 C C . ASN A 1 80 ? -44.285 5.265 31.350 1.00 65.31 80 ASN A C 1
ATOM 626 O O . ASN A 1 80 ? -44.926 4.893 32.356 1.00 65.31 80 ASN A O 1
#

Organism: Trichonephila clavata (NCBI:txid2740835)

Radius of gyration: 21.45 Å; chains: 1; bounding box: 58×24×52 Å

Secondary structure (DSSP, 8-state):
-----------HHHHHHHHHHHS-HHHHHHHHTSSS--HHHHHHHHHHHHHHS------------HHHHHHHHHHHHTT-

Foldseek 3Di:
DDPPPPDPVPPQVNVQVVVLVPDDPVLNVVQVVDPPDGPVNSVVSSVVCPVPDPDPPPPPPPVPPCVPVVVVVVVVVVVD

pLDDT: mean 77.51, std 14.18, range [47.88, 93.31]